Protein AF-A0A7W1ZCS7-F1 (afdb_monomer_lite)

Structure (mmCIF, N/CA/C/O backbone):
data_AF-A0A7W1ZCS7-F1
#
_entry.id   AF-A0A7W1ZCS7-F1
#
loop_
_atom_site.group_PDB
_atom_site.id
_atom_site.type_symbol
_atom_site.label_atom_id
_atom_site.label_alt_id
_atom_site.label_comp_id
_atom_site.label_asym_id
_atom_site.label_entity_id
_atom_site.label_seq_id
_atom_site.pdbx_PDB_ins_code
_atom_site.Cartn_x
_atom_site.Cartn_y
_atom_site.Cartn_z
_atom_site.occupancy
_atom_site.B_iso_or_equiv
_atom_site.auth_seq_id
_atom_site.auth_comp_id
_atom_site.auth_asym_id
_atom_site.auth_atom_id
_atom_site.pdbx_PDB_model_num
ATOM 1 N N . MET A 1 1 ? -14.363 -61.183 28.091 1.00 59.62 1 MET A N 1
ATOM 2 C CA . MET A 1 1 ? -14.157 -59.912 28.832 1.00 59.62 1 MET A CA 1
ATOM 3 C C . MET A 1 1 ? -13.240 -58.914 28.112 1.00 59.62 1 MET A C 1
ATOM 5 O O . MET A 1 1 ? -13.527 -57.730 28.179 1.00 59.62 1 MET A O 1
ATOM 9 N N . LYS A 1 2 ? -12.207 -59.343 27.361 1.00 59.78 2 LYS A N 1
ATOM 10 C CA . LYS A 1 2 ? -11.325 -58.448 26.573 1.00 59.78 2 LYS A CA 1
ATOM 11 C C . LYS A 1 2 ? -12.002 -57.510 25.542 1.00 59.78 2 LYS A C 1
ATOM 13 O O . LYS A 1 2 ? -11.576 -56.363 25.480 1.00 59.78 2 LYS A O 1
ATOM 18 N N . PRO A 1 3 ? -13.036 -57.909 24.766 1.00 74.50 3 PRO A N 1
ATOM 19 C CA . PRO A 1 3 ? -13.594 -57.016 23.741 1.00 74.50 3 PRO A CA 1
ATOM 20 C C . PRO A 1 3 ? -14.434 -55.873 24.330 1.00 74.50 3 PRO A C 1
ATOM 22 O O . PRO A 1 3 ? -14.452 -54.786 23.768 1.00 74.50 3 PRO A O 1
ATOM 25 N N . ILE A 1 4 ? -15.060 -56.073 25.499 1.00 82.12 4 ILE A N 1
ATOM 26 C CA . ILE A 1 4 ? -15.841 -55.036 26.199 1.00 82.12 4 ILE A CA 1
ATOM 27 C C . ILE A 1 4 ? -14.982 -53.802 26.511 1.00 82.12 4 ILE A C 1
ATOM 29 O O . ILE A 1 4 ? -15.442 -52.674 26.368 1.00 82.12 4 ILE A O 1
ATOM 33 N N . PHE A 1 5 ? -13.719 -54.013 26.889 1.00 80.12 5 PHE A N 1
ATOM 34 C CA . PHE A 1 5 ? -12.817 -52.927 27.267 1.00 80.12 5 PHE A CA 1
ATOM 35 C C . PHE A 1 5 ? -12.477 -52.014 26.077 1.00 80.12 5 PHE A C 1
ATOM 37 O O . PHE A 1 5 ? -12.336 -50.806 26.241 1.00 80.12 5 PHE A O 1
ATOM 44 N N . ILE A 1 6 ? -12.419 -52.580 24.867 1.00 81.50 6 ILE A N 1
ATOM 45 C CA . ILE A 1 6 ? -12.153 -51.838 23.627 1.00 81.50 6 ILE A CA 1
ATOM 46 C C . ILE A 1 6 ? -13.344 -50.941 23.274 1.00 81.50 6 ILE A C 1
ATOM 48 O O . ILE A 1 6 ? -13.152 -49.774 22.943 1.00 81.50 6 ILE A O 1
ATOM 52 N N . TYR A 1 7 ? -14.571 -51.452 23.401 1.00 82.00 7 TYR A N 1
ATOM 53 C CA . TYR A 1 7 ? -15.775 -50.655 23.149 1.00 82.00 7 TYR A CA 1
ATOM 54 C C . TYR A 1 7 ? -15.926 -49.499 24.143 1.00 82.00 7 TYR A C 1
ATOM 56 O O . TYR A 1 7 ? -16.299 -48.400 23.746 1.00 82.00 7 TYR A O 1
ATOM 64 N N . ILE A 1 8 ? -15.570 -49.715 25.413 1.00 81.38 8 ILE A N 1
ATOM 65 C CA . ILE A 1 8 ? -15.571 -48.663 26.441 1.00 81.38 8 ILE A CA 1
ATOM 66 C C . ILE A 1 8 ? -14.527 -47.586 26.122 1.00 81.38 8 ILE A C 1
ATOM 68 O O . ILE A 1 8 ? -14.828 -46.398 26.207 1.00 81.38 8 ILE A O 1
ATOM 72 N N . PHE A 1 9 ? -13.327 -47.982 25.694 1.00 77.56 9 PHE A N 1
ATOM 73 C CA . PHE A 1 9 ? -12.288 -47.038 25.278 1.00 77.56 9 PHE A CA 1
ATOM 74 C C . PHE A 1 9 ? -12.725 -46.185 24.071 1.00 77.56 9 PHE A C 1
ATOM 76 O O . PHE A 1 9 ? -12.474 -44.982 24.040 1.00 77.56 9 PHE A O 1
ATOM 83 N N . PHE A 1 10 ? -13.444 -46.780 23.113 1.00 75.88 10 PHE A N 1
ATOM 84 C CA . PHE A 1 10 ? -13.971 -46.075 21.939 1.00 75.88 10 PHE A CA 1
ATOM 85 C C . PHE A 1 10 ? -15.129 -45.115 22.266 1.00 75.88 10 PHE A C 1
ATOM 87 O O . PHE A 1 10 ? -15.301 -44.110 21.589 1.00 75.88 10 PHE A O 1
ATOM 94 N N . LEU A 1 11 ? -15.905 -45.397 23.316 1.00 78.62 11 LEU A N 1
ATOM 95 C CA . LEU A 1 11 ? -16.992 -44.534 23.797 1.00 78.62 11 LEU A CA 1
ATOM 96 C C . LEU A 1 11 ? -16.487 -43.289 24.543 1.00 78.62 11 LEU A C 1
ATOM 98 O O . LEU A 1 11 ? -17.154 -42.258 24.552 1.00 78.62 11 LEU A O 1
ATOM 102 N N . ILE A 1 12 ? -15.307 -43.364 25.163 1.00 76.31 12 ILE A N 1
ATOM 103 C CA . ILE A 1 12 ? -14.718 -42.244 25.915 1.00 76.31 12 ILE A CA 1
ATOM 104 C C . ILE A 1 12 ? -14.098 -41.199 24.972 1.00 76.31 12 ILE A C 1
ATOM 106 O O . ILE A 1 12 ? -14.094 -40.009 25.288 1.00 76.31 12 ILE A O 1
ATOM 110 N N . SER A 1 13 ? -13.622 -41.603 23.789 1.00 71.44 13 SER A N 1
ATOM 111 C CA . SER A 1 13 ? -12.977 -40.685 22.839 1.00 71.44 13 SER A CA 1
ATOM 112 C C . SER A 1 13 ? -13.945 -39.688 22.189 1.00 71.44 13 SER A C 1
ATOM 114 O O . SER A 1 13 ? -13.522 -38.603 21.795 1.00 71.44 13 SER A O 1
ATOM 116 N N . THR A 1 14 ? -15.247 -39.992 22.127 1.00 71.19 14 THR A N 1
ATOM 117 C CA . THR A 1 14 ? -16.255 -39.109 21.513 1.00 71.19 14 THR A CA 1
ATOM 118 C C . THR A 1 14 ? -16.700 -37.950 22.412 1.00 71.19 14 THR A C 1
ATOM 120 O O . THR A 1 14 ? -17.407 -37.063 21.944 1.00 71.19 14 THR A O 1
ATOM 123 N N . GLY A 1 15 ? -16.319 -37.945 23.697 1.00 69.06 15 GLY A N 1
ATOM 124 C CA . GLY A 1 15 ? -16.734 -36.929 24.676 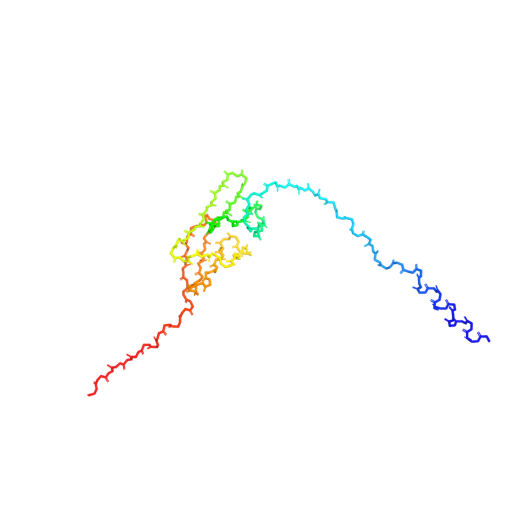1.00 69.06 15 GLY A CA 1
ATOM 125 C C . GLY A 1 15 ? -15.748 -35.775 24.885 1.00 69.06 15 GLY A C 1
ATOM 126 O O . GLY A 1 15 ? -16.039 -34.861 25.655 1.00 69.06 15 GLY A O 1
ATOM 127 N N . ILE A 1 16 ? -14.576 -35.806 24.243 1.00 76.38 16 ILE A N 1
ATOM 128 C CA . ILE A 1 16 ? -13.512 -34.827 24.489 1.00 76.38 16 ILE A CA 1
ATOM 129 C C . ILE A 1 16 ? -13.594 -33.704 23.452 1.00 76.38 16 ILE A C 1
ATOM 131 O O . ILE A 1 16 ? -13.180 -33.854 22.304 1.00 76.38 16 ILE A O 1
ATOM 135 N N . PHE A 1 17 ? -14.090 -32.542 23.873 1.00 72.44 17 PHE A N 1
ATOM 136 C CA . PHE A 1 17 ? -13.982 -31.303 23.105 1.00 72.44 17 PHE A CA 1
ATOM 137 C C . PHE A 1 17 ? -12.612 -30.668 23.375 1.00 72.44 17 PHE A C 1
ATOM 139 O O . PHE A 1 17 ? -12.407 -30.029 24.400 1.00 72.44 17 PHE A O 1
ATOM 146 N N . ALA A 1 18 ? -11.650 -30.868 22.471 1.00 69.06 18 ALA A N 1
ATOM 147 C CA . ALA A 1 18 ? -10.275 -30.385 22.649 1.00 69.06 18 ALA A CA 1
ATOM 148 C C . ALA A 1 18 ? -10.071 -28.899 22.290 1.00 69.06 18 ALA A C 1
ATOM 150 O O . ALA A 1 18 ? -9.011 -28.341 22.559 1.00 69.06 18 ALA A O 1
ATOM 151 N N . GLN A 1 19 ? -11.051 -28.255 21.652 1.00 76.75 19 GLN A N 1
ATOM 152 C CA . GLN A 1 19 ? -10.887 -26.909 21.106 1.00 76.75 19 GLN A CA 1
ATOM 153 C C . GLN A 1 19 ? -11.661 -25.901 21.955 1.00 76.75 19 GLN A C 1
ATOM 155 O O . GLN A 1 19 ? -12.892 -25.928 21.997 1.00 76.75 19 GLN A O 1
ATOM 160 N N . ALA A 1 20 ? -10.937 -25.005 22.627 1.00 77.88 20 ALA A N 1
ATOM 161 C CA . ALA A 1 20 ? -11.539 -23.824 23.228 1.00 77.88 20 ALA A CA 1
ATOM 162 C C . ALA A 1 20 ? -12.150 -22.961 22.114 1.00 77.88 20 ALA A C 1
ATOM 164 O O . ALA A 1 20 ? -11.492 -22.684 21.108 1.00 77.88 20 ALA A O 1
ATOM 165 N N . LYS A 1 21 ? -13.409 -22.541 22.277 1.00 78.19 21 LYS A N 1
ATOM 166 C CA . LYS A 1 21 ? -14.010 -21.563 21.368 1.00 78.19 21 LYS A CA 1
ATOM 167 C C . LYS A 1 21 ? -13.295 -20.231 21.568 1.00 78.19 21 LYS A C 1
ATOM 1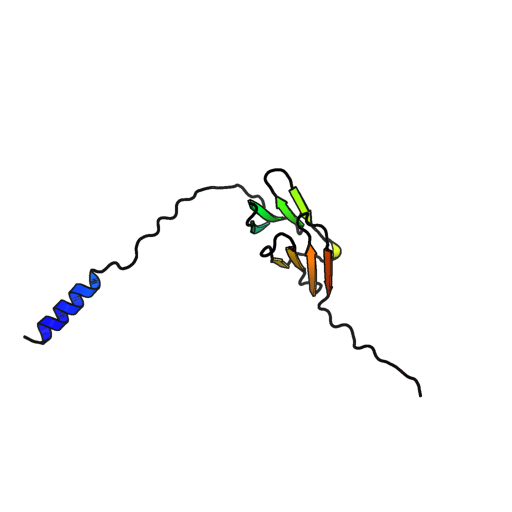69 O O . LYS A 1 21 ? -13.300 -19.686 22.667 1.00 78.19 21 LYS A O 1
ATOM 174 N N . VAL A 1 22 ? -12.659 -19.738 20.513 1.00 83.00 22 VAL A N 1
ATOM 175 C CA . VAL A 1 22 ? -12.127 -18.377 20.484 1.00 83.00 22 VAL A CA 1
ATOM 176 C C . VAL A 1 22 ? -13.274 -17.471 20.063 1.00 83.00 22 VAL A C 1
ATOM 178 O O . VAL A 1 22 ? -13.634 -17.426 18.887 1.00 83.00 22 VAL A O 1
ATOM 181 N N . ASP A 1 23 ? -13.875 -16.787 21.032 1.00 81.81 23 ASP A N 1
ATOM 182 C CA . ASP A 1 23 ? -14.882 -15.772 20.749 1.00 81.81 23 ASP A CA 1
ATOM 183 C C . ASP A 1 23 ? -14.176 -14.506 20.255 1.00 81.81 23 ASP A C 1
ATOM 185 O O . ASP A 1 23 ? -13.427 -13.856 20.983 1.00 81.81 23 ASP A O 1
ATOM 189 N N . VAL A 1 24 ? -14.388 -14.174 18.982 1.00 87.06 24 VAL A N 1
ATOM 190 C CA . VAL A 1 24 ? -13.858 -12.954 18.369 1.00 87.06 24 VAL A CA 1
ATOM 191 C C . VAL A 1 24 ? -14.908 -11.859 18.504 1.00 87.06 24 VAL A C 1
ATOM 193 O O . VAL A 1 24 ? -15.968 -11.920 17.879 1.00 87.06 24 VAL A O 1
ATOM 196 N N . THR A 1 25 ? -14.617 -10.840 19.307 1.00 89.50 25 THR A N 1
ATOM 197 C CA . THR A 1 25 ? -15.432 -9.627 19.389 1.00 89.50 25 THR A CA 1
ATOM 198 C C . THR A 1 25 ? -14.918 -8.587 18.397 1.00 89.50 25 THR A C 1
ATOM 200 O O . THR A 1 25 ? -13.718 -8.395 18.214 1.00 89.50 25 THR A O 1
ATOM 203 N N . VAL A 1 26 ? -15.837 -7.909 17.708 1.00 88.00 26 VAL A N 1
ATOM 204 C CA . VAL A 1 26 ? -15.472 -6.817 16.798 1.00 88.00 26 VAL A CA 1
ATOM 205 C C . VAL A 1 26 ? -15.180 -5.575 17.634 1.00 88.00 26 VAL A C 1
ATOM 207 O O . VAL A 1 26 ? -16.103 -4.965 18.164 1.00 88.00 26 VAL A O 1
ATOM 210 N N . GLU A 1 27 ? -13.912 -5.180 17.728 1.00 88.00 27 GLU A N 1
ATOM 211 C CA . GLU A 1 27 ? -13.521 -3.976 18.475 1.00 88.00 27 GLU A CA 1
ATOM 212 C C . GLU A 1 27 ? -13.911 -2.678 17.753 1.00 88.00 27 GLU A C 1
ATOM 214 O O . GLU A 1 27 ? -14.314 -1.700 18.381 1.00 88.00 27 GLU A O 1
ATOM 219 N N . LYS A 1 28 ? -13.789 -2.644 16.419 1.00 86.06 28 LYS A N 1
ATOM 220 C CA . LYS A 1 28 ? -13.996 -1.426 15.629 1.00 86.06 28 LYS A CA 1
ATOM 221 C C . LYS A 1 28 ? -14.526 -1.734 14.235 1.00 86.06 28 LYS A C 1
ATOM 223 O O . LYS A 1 28 ? -14.101 -2.684 13.585 1.00 86.06 28 LYS A O 1
ATOM 228 N N . LYS A 1 29 ? -15.415 -0.870 13.741 1.00 89.38 29 LYS A N 1
ATOM 229 C CA . LYS A 1 29 ? -15.910 -0.887 12.360 1.00 89.38 29 LYS A CA 1
ATOM 230 C C . LYS A 1 29 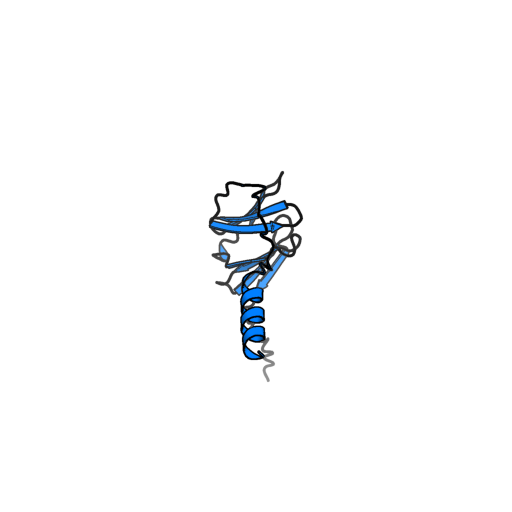? -15.718 0.489 11.738 1.00 89.38 29 LYS A C 1
ATOM 232 O O . LYS A 1 29 ? -16.187 1.483 12.284 1.00 89.38 29 LYS A O 1
ATOM 237 N N . ILE A 1 30 ? -15.026 0.544 10.604 1.00 87.25 30 ILE A N 1
ATOM 238 C CA . ILE A 1 30 ? -14.724 1.791 9.894 1.00 87.25 30 ILE A CA 1
ATOM 239 C C . ILE A 1 30 ? -15.356 1.702 8.501 1.00 87.25 30 ILE A C 1
ATOM 241 O O . ILE A 1 30 ? -15.034 0.771 7.761 1.00 87.25 30 ILE A O 1
ATOM 245 N N . PRO A 1 31 ? -16.264 2.618 8.118 1.00 91.69 31 PRO A N 1
ATOM 246 C CA . PRO A 1 31 ? -16.766 2.659 6.752 1.00 91.69 31 PRO A CA 1
ATOM 247 C C . PRO A 1 31 ? -15.645 3.110 5.808 1.00 91.69 31 PRO A C 1
ATOM 249 O O . PRO A 1 31 ? -15.099 4.199 5.964 1.00 91.69 31 PRO A O 1
ATOM 252 N N . LEU A 1 32 ? -15.320 2.289 4.809 1.00 94.00 32 LEU A N 1
ATOM 253 C CA . LEU A 1 32 ? -14.269 2.574 3.833 1.00 94.00 32 LEU A CA 1
ATOM 254 C C . LEU A 1 32 ? -14.823 2.481 2.409 1.00 94.00 32 LEU A C 1
ATOM 256 O O . LEU A 1 32 ? -15.323 1.439 1.991 1.00 94.00 32 LEU A O 1
ATOM 260 N N . LYS A 1 33 ? -14.718 3.577 1.650 1.00 94.50 33 LYS A N 1
ATOM 261 C CA . LYS A 1 33 ? -15.051 3.616 0.217 1.00 94.50 33 LYS A CA 1
ATOM 262 C C . LYS A 1 33 ? -13.777 3.448 -0.614 1.00 94.50 33 LYS A C 1
ATOM 264 O O . LYS A 1 33 ? -13.186 4.446 -1.031 1.00 94.50 33 LYS A O 1
ATOM 269 N N . ALA A 1 34 ? -13.384 2.202 -0.858 1.00 96.25 34 ALA A N 1
ATOM 270 C CA . ALA A 1 34 ? -12.187 1.832 -1.612 1.00 96.25 34 ALA A CA 1
ATOM 271 C C . ALA A 1 34 ? -12.480 0.708 -2.618 1.00 96.25 34 ALA A C 1
ATOM 273 O O . ALA A 1 34 ? -13.457 -0.020 -2.458 1.00 96.25 34 ALA A O 1
ATOM 274 N N . ASN A 1 35 ? -11.629 0.564 -3.638 1.00 96.50 35 ASN A N 1
ATOM 275 C CA . ASN A 1 35 ? -11.653 -0.604 -4.522 1.00 96.50 35 ASN A CA 1
ATOM 276 C C . ASN A 1 35 ? -10.994 -1.809 -3.843 1.00 96.50 35 ASN A C 1
ATOM 278 O O . ASN A 1 35 ? -11.534 -2.908 -3.898 1.00 96.50 35 ASN A O 1
ATOM 282 N N . THR A 1 36 ? -9.862 -1.580 -3.173 1.00 96.38 36 THR A N 1
ATOM 283 C CA . THR A 1 36 ? -9.099 -2.635 -2.498 1.00 96.38 36 THR A CA 1
ATOM 284 C C . THR A 1 36 ? -8.583 -2.119 -1.164 1.00 96.38 36 THR A C 1
ATOM 286 O O . THR A 1 36 ? -7.974 -1.053 -1.105 1.00 96.38 36 THR A O 1
ATOM 289 N N . PHE A 1 37 ? -8.805 -2.874 -0.092 1.00 96.88 37 PHE A N 1
ATOM 290 C CA . PHE A 1 37 ? -8.148 -2.643 1.192 1.00 96.88 37 PHE A CA 1
ATOM 291 C C . PHE A 1 37 ? -6.768 -3.309 1.180 1.00 96.88 37 PHE A C 1
ATOM 293 O O . PHE A 1 37 ? -6.667 -4.472 0.797 1.00 96.88 37 PHE A O 1
ATOM 300 N N . ILE A 1 38 ? -5.726 -2.573 1.572 1.00 97.56 38 ILE A N 1
ATOM 301 C CA . ILE A 1 38 ? -4.352 -3.095 1.622 1.00 97.56 38 ILE A CA 1
ATOM 302 C C . ILE A 1 38 ? -3.997 -3.514 3.046 1.00 97.56 38 ILE A C 1
ATOM 304 O O . ILE A 1 38 ? -3.532 -4.628 3.261 1.00 97.56 38 ILE A O 1
ATOM 308 N N . GLY A 1 39 ? -4.237 -2.644 4.026 1.00 96.50 39 GLY A N 1
ATOM 309 C CA . GLY A 1 39 ? -3.910 -2.950 5.412 1.00 96.50 39 GLY A CA 1
ATOM 310 C C . GLY A 1 39 ? -3.911 -1.733 6.322 1.00 96.50 39 GLY A C 1
ATOM 311 O O . GLY A 1 39 ? -4.139 -0.602 5.889 1.00 96.50 39 GLY A O 1
ATOM 312 N N . ILE A 1 40 ? -3.643 -1.989 7.598 1.00 95.88 40 ILE A N 1
ATOM 313 C CA . ILE A 1 40 ? -3.315 -0.973 8.596 1.00 95.88 40 ILE A CA 1
ATOM 314 C C . ILE A 1 40 ? -1.919 -1.315 9.110 1.00 95.88 40 ILE A C 1
ATOM 316 O O . ILE A 1 40 ? -1.664 -2.471 9.451 1.00 95.88 40 ILE A O 1
ATOM 320 N N . ASP A 1 41 ? -1.012 -0.345 9.119 1.00 95.25 41 ASP A N 1
ATOM 321 C CA . ASP A 1 41 ? 0.354 -0.568 9.589 1.00 95.25 41 ASP A CA 1
ATOM 322 C C . ASP A 1 41 ? 0.488 -0.471 11.122 1.00 95.25 41 ASP A C 1
ATOM 324 O O . ASP A 1 41 ? -0.455 -0.155 11.850 1.00 95.25 41 ASP A O 1
ATOM 328 N N . LYS A 1 42 ? 1.706 -0.700 11.629 1.00 93.06 42 LYS A N 1
ATOM 329 C CA . LYS A 1 42 ? 2.038 -0.581 13.061 1.00 93.06 42 LYS A CA 1
ATOM 330 C C . LYS A 1 42 ? 1.892 0.836 13.638 1.00 93.06 42 LYS A C 1
ATOM 332 O O . LYS A 1 42 ? 1.947 0.997 14.853 1.00 93.06 42 LYS A O 1
ATOM 337 N N . TYR A 1 43 ? 1.747 1.851 12.788 1.00 92.50 43 TYR A N 1
ATOM 338 C CA . TYR A 1 43 ? 1.533 3.247 13.165 1.00 92.50 43 TYR A CA 1
ATOM 339 C C . TYR A 1 43 ? 0.058 3.662 13.015 1.00 92.50 43 TYR A C 1
ATOM 341 O O . TYR A 1 43 ? -0.255 4.849 13.095 1.00 92.50 43 TYR A O 1
ATOM 349 N N . ASN A 1 44 ? -0.854 2.697 12.833 1.00 93.81 44 ASN A N 1
ATOM 350 C CA . ASN A 1 44 ? -2.285 2.902 12.606 1.00 93.81 44 ASN A CA 1
ATOM 351 C C . ASN A 1 44 ? -2.617 3.709 11.339 1.00 93.81 44 ASN A C 1
ATOM 353 O O . ASN A 1 44 ? -3.704 4.285 11.243 1.00 93.81 44 ASN A O 1
ATOM 357 N N . ALA A 1 45 ? -1.717 3.746 10.356 1.00 96.44 45 ALA A N 1
ATOM 358 C CA . ALA A 1 45 ? -2.021 4.311 9.054 1.00 96.44 45 ALA A CA 1
ATOM 359 C C . ALA A 1 45 ? -2.797 3.292 8.213 1.00 96.44 45 ALA A C 1
ATOM 361 O O . ALA A 1 45 ? -2.392 2.140 8.062 1.00 96.44 45 ALA A O 1
ATOM 362 N N . LEU A 1 46 ? -3.928 3.730 7.670 1.00 96.88 46 LEU A N 1
ATOM 363 C CA . LEU A 1 46 ? -4.822 2.956 6.822 1.00 96.88 46 LEU A CA 1
ATOM 364 C C . LEU A 1 46 ? -4.406 3.089 5.355 1.00 96.88 46 LEU A C 1
ATOM 366 O O . LEU A 1 46 ? -4.345 4.200 4.830 1.00 96.88 46 LEU A O 1
ATOM 370 N N . TYR A 1 47 ? -4.209 1.961 4.678 1.00 98.06 47 TYR A N 1
ATOM 371 C CA . TYR A 1 47 ? -3.823 1.896 3.272 1.00 98.06 47 TYR A CA 1
ATOM 372 C C . TYR A 1 47 ? -4.915 1.255 2.423 1.00 98.06 47 TYR A C 1
ATOM 374 O O . TYR A 1 47 ? -5.443 0.184 2.748 1.00 98.06 47 TYR A O 1
ATOM 382 N N . TYR A 1 48 ? -5.238 1.887 1.299 1.00 98.06 48 TYR A N 1
ATOM 383 C CA . TYR A 1 48 ? -6.223 1.365 0.358 1.00 98.06 48 TYR A CA 1
ATOM 384 C C . TYR A 1 48 ? -6.007 1.893 -1.059 1.00 98.06 48 TYR A C 1
ATOM 386 O O . TYR A 1 48 ? -5.454 2.970 -1.269 1.00 98.06 48 TYR A O 1
ATOM 394 N N . LEU A 1 49 ? -6.488 1.136 -2.042 1.00 97.94 49 LEU A N 1
ATOM 395 C CA . LEU A 1 49 ? -6.515 1.543 -3.440 1.00 97.94 49 LEU A CA 1
ATOM 396 C C . LEU A 1 49 ? -7.892 2.073 -3.809 1.00 97.94 49 LEU A C 1
ATOM 398 O O . LEU A 1 49 ? -8.924 1.460 -3.508 1.00 97.94 49 LEU A O 1
ATOM 402 N N . LYS A 1 50 ? -7.905 3.189 -4.531 1.00 97.25 50 LYS A N 1
ATOM 403 C CA . LYS A 1 50 ? -9.109 3.728 -5.154 1.00 97.25 50 LYS A CA 1
ATOM 404 C C . LYS A 1 50 ? -8.747 4.403 -6.471 1.00 97.25 50 LYS A C 1
ATOM 406 O O . LYS A 1 50 ? -7.872 5.256 -6.495 1.00 97.25 50 LYS A O 1
ATOM 411 N N . ASN A 1 51 ? -9.421 4.040 -7.561 1.00 94.44 51 ASN A N 1
ATOM 412 C CA . ASN A 1 51 ? -9.215 4.635 -8.890 1.00 94.44 51 ASN A CA 1
ATOM 413 C C . ASN A 1 51 ? -7.736 4.686 -9.340 1.00 94.44 51 ASN A C 1
ATOM 415 O O . ASN A 1 51 ? -7.288 5.707 -9.851 1.00 94.44 51 ASN A O 1
ATOM 419 N N . LYS A 1 52 ? -6.986 3.583 -9.174 1.00 94.56 52 LYS A N 1
ATOM 420 C CA . LYS A 1 52 ? -5.541 3.459 -9.501 1.00 94.56 52 LYS A CA 1
ATOM 421 C C . LYS A 1 52 ? -4.586 4.272 -8.615 1.00 94.56 52 LYS A C 1
ATOM 423 O O . LYS A 1 52 ? -3.385 4.257 -8.851 1.00 94.56 52 LYS A O 1
ATOM 428 N N . THR A 1 53 ? -5.105 4.931 -7.589 1.00 97.19 53 THR A N 1
ATOM 429 C CA . THR A 1 53 ? -4.318 5.690 -6.619 1.00 97.19 53 THR A CA 1
ATOM 430 C C . THR A 1 53 ? -4.204 4.895 -5.325 1.00 97.19 53 THR A C 1
ATOM 432 O O . THR A 1 53 ? -5.200 4.355 -4.830 1.00 97.19 53 THR A O 1
ATOM 435 N N . LEU A 1 54 ? -2.995 4.836 -4.773 1.00 98.44 54 LEU A N 1
ATOM 436 C CA . LEU A 1 54 ? -2.758 4.399 -3.405 1.00 98.44 54 LEU A CA 1
ATOM 437 C C . LEU A 1 54 ? -3.022 5.564 -2.462 1.00 98.44 54 LEU A C 1
ATOM 439 O O . LEU A 1 54 ? -2.418 6.620 -2.604 1.00 98.44 54 LEU A O 1
ATOM 443 N N . PHE A 1 55 ? -3.896 5.352 -1.487 1.00 98.25 55 PHE A N 1
ATOM 444 C CA . PHE A 1 55 ? -4.150 6.286 -0.403 1.00 98.25 55 PHE A CA 1
ATOM 445 C C . PHE A 1 55 ? -3.574 5.739 0.896 1.00 98.25 55 PHE A C 1
ATOM 447 O O . PHE A 1 55 ? -3.737 4.556 1.206 1.00 98.25 55 PHE A O 1
ATOM 454 N N . LYS A 1 56 ? -2.955 6.629 1.669 1.00 97.88 56 LYS A N 1
ATOM 455 C CA . LYS A 1 56 ? -2.554 6.411 3.057 1.00 97.88 56 LYS A CA 1
ATOM 456 C C . LYS A 1 56 ? -3.258 7.443 3.926 1.00 97.88 56 LYS A C 1
ATOM 458 O O . LYS A 1 56 ? -3.108 8.638 3.696 1.00 97.88 56 LYS A O 1
ATOM 463 N N . GLN A 1 57 ? -3.993 6.996 4.933 1.00 96.94 57 GLN A N 1
ATOM 464 C CA . GLN A 1 57 ? -4.702 7.863 5.871 1.00 96.94 57 GLN A CA 1
ATOM 465 C C . GLN A 1 57 ? -4.211 7.621 7.291 1.00 96.94 57 GLN A C 1
ATOM 467 O O . GLN A 1 57 ? -4.274 6.500 7.789 1.00 96.94 57 GLN A O 1
ATOM 472 N N . THR A 1 58 ? -3.738 8.674 7.946 1.00 95.06 58 THR A N 1
ATOM 473 C CA . THR A 1 58 ? -3.448 8.686 9.382 1.00 95.06 58 THR A CA 1
ATOM 474 C C . THR A 1 58 ? -4.593 9.385 10.125 1.00 95.06 58 THR A C 1
ATOM 476 O O . THR A 1 58 ? -5.627 9.712 9.540 1.00 95.06 58 THR A O 1
ATOM 479 N N . LEU A 1 59 ? -4.439 9.610 11.432 1.00 91.81 59 LEU A N 1
ATOM 480 C CA . LEU A 1 59 ? -5.412 10.378 12.217 1.00 91.81 59 LEU A CA 1
ATOM 481 C C . LEU A 1 59 ? -5.467 11.859 11.816 1.00 91.81 59 LEU A C 1
ATOM 483 O O . LEU A 1 59 ? -6.491 12.505 12.022 1.00 91.81 59 LEU A O 1
ATOM 487 N N . THR A 1 60 ? -4.370 12.394 11.281 1.00 94.00 60 THR A N 1
ATOM 488 C CA . THR A 1 60 ? -4.182 13.832 11.045 1.00 94.00 60 THR A CA 1
ATOM 489 C C . THR A 1 60 ? -3.960 14.174 9.580 1.00 94.00 60 THR A C 1
ATOM 491 O O . THR A 1 60 ? -4.259 15.287 9.161 1.00 94.00 60 THR A O 1
ATOM 494 N N . GLU A 1 61 ? -3.436 13.236 8.795 1.00 95.75 61 GLU A N 1
ATOM 495 C CA . GLU A 1 61 ? -2.928 13.491 7.452 1.00 95.75 61 GLU A CA 1
ATOM 496 C C . GLU A 1 61 ? -3.419 12.431 6.467 1.00 95.75 61 GLU A C 1
ATOM 498 O O . GLU A 1 61 ? -3.686 11.278 6.815 1.00 95.75 61 GLU A O 1
ATOM 503 N N . SER A 1 62 ? -3.515 12.826 5.202 1.00 96.19 62 SER A N 1
ATOM 504 C CA . SER A 1 62 ? -3.823 11.926 4.099 1.00 96.19 62 SER A CA 1
ATOM 505 C C . SER A 1 62 ? -2.796 12.136 3.002 1.00 96.19 62 SER A C 1
ATOM 507 O O . SER A 1 62 ? -2.594 13.256 2.540 1.00 96.19 62 SER A O 1
ATOM 509 N N . PHE A 1 63 ? -2.200 11.042 2.555 1.00 97.88 63 PHE A N 1
ATOM 510 C CA . PHE A 1 63 ? -1.252 11.004 1.454 1.00 97.88 63 PHE A CA 1
ATOM 511 C C . PHE A 1 63 ? -1.837 10.183 0.318 1.00 97.88 63 PHE A C 1
ATOM 513 O O . PHE A 1 63 ? -2.658 9.282 0.531 1.00 97.88 63 PHE A O 1
ATOM 520 N N . GLN A 1 64 ? -1.401 10.485 -0.896 1.00 97.69 64 GLN A N 1
ATOM 521 C CA . GLN A 1 64 ? -1.785 9.726 -2.070 1.00 97.69 64 GLN A CA 1
ATOM 522 C C . GLN A 1 64 ? -0.612 9.592 -3.029 1.00 97.69 64 GLN A C 1
ATOM 524 O O . GLN A 1 64 ? 0.183 10.517 -3.170 1.00 97.69 64 GLN A O 1
ATOM 529 N N . PHE A 1 65 ? -0.548 8.458 -3.712 1.00 98.12 65 PHE A N 1
ATOM 530 C CA . PHE A 1 65 ? 0.396 8.227 -4.790 1.00 98.12 65 PHE A CA 1
ATOM 531 C C . PHE A 1 65 ? -0.296 7.588 -5.981 1.00 98.12 65 PHE A C 1
ATOM 533 O O . PHE A 1 65 ? -1.075 6.640 -5.849 1.00 98.12 65 PHE A O 1
ATOM 540 N N . ASN A 1 66 ? 0.021 8.102 -7.157 1.00 96.38 66 ASN A N 1
ATOM 541 C CA . ASN A 1 66 ? -0.420 7.577 -8.430 1.00 96.38 66 ASN A CA 1
ATOM 542 C C . ASN A 1 66 ? 0.611 7.918 -9.500 1.00 96.38 66 ASN A C 1
ATOM 544 O O . ASN A 1 66 ? 1.072 9.053 -9.586 1.00 96.38 66 ASN A O 1
ATOM 548 N N . ASP A 1 67 ? 0.897 6.952 -10.365 1.00 95.69 67 ASP A N 1
ATOM 549 C CA . ASP A 1 67 ? 1.614 7.194 -11.609 1.00 95.69 67 ASP A CA 1
ATOM 550 C C . ASP A 1 67 ? 0.735 6.756 -12.782 1.00 95.69 67 ASP A C 1
ATOM 552 O O . ASP A 1 67 ? 0.544 5.566 -13.040 1.00 95.69 67 ASP A O 1
ATOM 556 N N . PHE A 1 68 ? 0.178 7.734 -13.498 1.00 91.19 68 PHE A N 1
ATOM 557 C CA . PHE A 1 68 ? -0.702 7.473 -14.636 1.00 91.19 68 PHE A CA 1
ATOM 55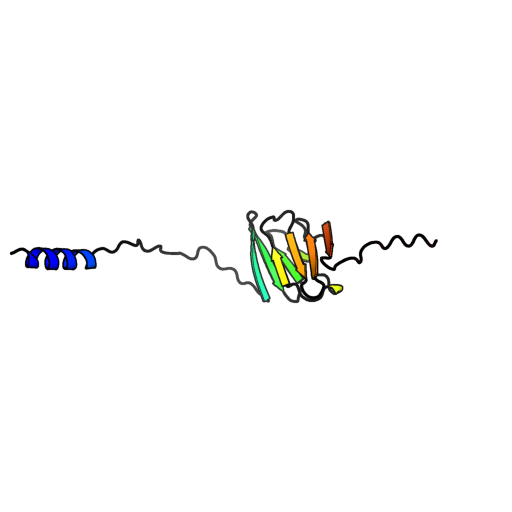8 C C . PHE A 1 68 ? 0.009 6.763 -15.792 1.00 91.19 68 PHE A C 1
ATOM 560 O O . PHE A 1 68 ? -0.656 6.090 -16.580 1.00 91.19 68 PHE A O 1
ATOM 567 N N . GLN A 1 69 ? 1.336 6.884 -15.887 1.00 93.75 69 GLN A N 1
ATOM 568 C CA . GLN A 1 69 ? 2.120 6.279 -16.960 1.00 93.75 69 GLN A CA 1
ATOM 569 C C . GLN A 1 69 ? 2.293 4.773 -16.767 1.00 93.75 69 GLN A C 1
ATOM 571 O O . GLN A 1 69 ? 2.443 4.061 -17.750 1.00 93.75 69 GLN A O 1
ATOM 576 N N . LEU A 1 70 ? 2.240 4.277 -15.526 1.00 93.50 70 LEU A N 1
ATOM 577 C CA . LEU A 1 70 ? 2.430 2.856 -15.212 1.00 93.50 70 LEU A CA 1
ATOM 578 C C . LEU A 1 70 ? 1.121 2.049 -15.183 1.00 93.50 70 LEU A C 1
ATOM 580 O O . LEU A 1 70 ? 1.119 0.836 -14.960 1.00 93.50 70 LEU A O 1
ATOM 584 N N . GLY A 1 71 ? -0.013 2.698 -15.450 1.00 92.31 71 GLY A N 1
ATOM 585 C CA . GLY A 1 71 ? -1.311 2.040 -15.516 1.00 92.31 71 GLY A CA 1
ATOM 586 C C . GLY A 1 71 ? -1.847 1.633 -14.141 1.00 92.31 71 GLY A C 1
ATOM 587 O O . GLY A 1 71 ? -1.959 2.456 -13.237 1.00 92.31 71 GLY A O 1
ATOM 588 N N . ASN A 1 72 ? -2.293 0.383 -14.010 1.00 94.81 72 ASN A N 1
ATOM 589 C CA . ASN A 1 72 ? -2.920 -0.103 -12.781 1.00 94.81 72 ASN A CA 1
ATOM 590 C C . ASN A 1 72 ? -1.869 -0.667 -11.819 1.00 94.81 72 ASN A C 1
ATOM 592 O O . ASN A 1 72 ? -1.013 -1.454 -12.222 1.00 94.81 72 ASN A O 1
ATOM 596 N N . ILE A 1 73 ? -2.003 -0.327 -10.537 1.00 97.31 73 ILE A N 1
ATOM 597 C CA . ILE A 1 73 ? -1.252 -0.964 -9.451 1.00 97.31 73 ILE A CA 1
ATOM 598 C C . ILE A 1 73 ? -1.665 -2.438 -9.360 1.00 97.31 73 ILE A C 1
ATOM 600 O O . ILE A 1 73 ? -2.856 -2.734 -9.250 1.00 97.31 73 ILE A O 1
ATOM 604 N N . GLY A 1 74 ? -0.691 -3.350 -9.406 1.00 96.62 74 GLY A N 1
ATOM 605 C CA . GLY A 1 74 ? -0.921 -4.787 -9.251 1.00 96.62 74 GLY A CA 1
ATOM 606 C C . GLY A 1 74 ? -0.902 -5.221 -7.791 1.00 96.62 74 GLY A C 1
ATOM 607 O O . GLY A 1 74 ? -1.843 -5.853 -7.319 1.00 96.62 74 GLY A O 1
ATOM 608 N N . SER A 1 75 ? 0.150 -4.851 -7.062 1.00 96.81 75 SER A N 1
ATOM 609 C CA . SER A 1 75 ? 0.272 -5.138 -5.633 1.00 96.81 75 SER A CA 1
ATOM 610 C C . SER A 1 75 ? 0.953 -3.998 -4.884 1.00 96.81 75 SER A C 1
ATOM 612 O O . SER A 1 75 ? 1.673 -3.182 -5.465 1.00 96.81 75 SER A O 1
ATOM 614 N N . VAL A 1 76 ? 0.684 -3.940 -3.581 1.00 98.19 76 VAL A N 1
ATOM 615 C CA . VAL A 1 76 ? 1.281 -2.987 -2.647 1.00 98.19 76 VAL A CA 1
ATOM 616 C C . VAL A 1 76 ? 1.766 -3.772 -1.439 1.00 98.19 76 VAL A C 1
ATOM 618 O O . VAL A 1 76 ? 0.986 -4.503 -0.832 1.00 98.19 76 VAL A O 1
ATOM 621 N N . ASP A 1 77 ? 3.037 -3.607 -1.099 1.00 97.69 77 ASP A N 1
ATOM 622 C CA . ASP A 1 77 ? 3.646 -4.131 0.114 1.00 97.69 77 ASP A CA 1
ATOM 623 C C . ASP A 1 77 ? 3.868 -2.995 1.121 1.00 97.69 77 ASP A C 1
ATOM 625 O O . ASP A 1 77 ? 4.545 -2.004 0.831 1.00 97.69 77 ASP A O 1
ATOM 629 N N . ILE A 1 78 ? 3.271 -3.152 2.304 1.00 97.75 78 ILE A N 1
ATOM 630 C CA . ILE A 1 78 ? 3.343 -2.204 3.425 1.00 97.75 78 ILE A CA 1
ATOM 631 C C . ILE A 1 78 ? 4.098 -2.776 4.634 1.00 97.75 78 ILE A C 1
ATOM 633 O O . ILE A 1 78 ? 4.067 -2.173 5.707 1.00 97.75 78 ILE A O 1
ATOM 637 N N . LEU A 1 79 ? 4.774 -3.927 4.493 1.00 96.31 79 LEU A N 1
ATOM 638 C CA . LEU A 1 79 ? 5.525 -4.556 5.588 1.00 96.31 79 LEU A CA 1
ATOM 639 C C . LEU A 1 79 ? 6.567 -3.610 6.203 1.00 96.31 79 LEU A C 1
ATOM 641 O O . LEU A 1 79 ? 6.791 -3.635 7.415 1.00 96.31 79 LEU A O 1
ATOM 645 N N . ASN A 1 80 ? 7.162 -2.739 5.383 1.00 95.94 80 ASN A N 1
ATOM 646 C CA . ASN A 1 80 ? 7.984 -1.627 5.841 1.00 95.94 80 ASN A CA 1
ATOM 647 C C . ASN A 1 80 ? 7.293 -0.280 5.550 1.00 95.94 80 ASN A C 1
ATOM 649 O O . ASN A 1 80 ? 7.413 0.233 4.439 1.00 95.94 80 ASN A O 1
ATOM 653 N N . PRO A 1 81 ? 6.636 0.353 6.540 1.00 94.81 81 PRO A N 1
ATOM 654 C CA . PRO A 1 81 ? 5.960 1.640 6.343 1.00 94.81 81 PRO A CA 1
ATOM 655 C C . PRO A 1 81 ? 6.879 2.800 5.933 1.00 94.81 81 PRO A C 1
ATOM 657 O O . PRO A 1 81 ? 6.393 3.818 5.448 1.00 94.81 81 PRO A O 1
ATOM 660 N N . LEU A 1 82 ? 8.195 2.659 6.133 1.00 95.94 82 LEU A N 1
ATOM 661 C CA . LEU A 1 82 ? 9.197 3.648 5.726 1.00 95.94 82 LEU A CA 1
ATOM 662 C C . LEU A 1 82 ? 9.681 3.446 4.280 1.00 95.94 82 LEU A C 1
ATOM 664 O O . LEU A 1 82 ? 10.358 4.322 3.749 1.00 95.94 82 LEU A O 1
ATOM 668 N N . ALA A 1 83 ? 9.373 2.296 3.674 1.00 97.31 83 ALA A N 1
ATOM 669 C CA . ALA A 1 83 ? 9.771 1.916 2.321 1.00 97.31 83 ALA A CA 1
ATOM 670 C C . ALA A 1 83 ? 8.660 1.073 1.670 1.00 97.31 83 ALA A C 1
ATOM 672 O O . ALA A 1 83 ? 8.788 -0.141 1.492 1.00 97.31 83 ALA A O 1
ATOM 673 N N . ILE A 1 84 ? 7.542 1.724 1.360 1.00 98.12 84 ILE A N 1
ATOM 674 C CA . ILE A 1 84 ? 6.354 1.073 0.799 1.00 98.12 84 ILE A CA 1
ATOM 675 C C . ILE A 1 84 ? 6.644 0.712 -0.653 1.00 98.12 84 ILE A C 1
ATOM 677 O O . ILE A 1 84 ? 7.081 1.563 -1.423 1.00 98.12 84 ILE A O 1
ATOM 681 N N . THR A 1 85 ? 6.394 -0.534 -1.048 1.00 98.19 85 THR A N 1
ATOM 682 C CA . THR A 1 85 ? 6.705 -0.996 -2.407 1.00 98.19 85 THR A CA 1
ATOM 683 C C . THR A 1 85 ? 5.430 -1.226 -3.202 1.00 98.19 85 THR A C 1
ATOM 685 O O . THR A 1 85 ? 4.527 -1.931 -2.765 1.00 98.19 85 THR A O 1
ATOM 688 N N . ILE A 1 86 ? 5.361 -0.645 -4.394 1.00 98.19 86 ILE A N 1
ATOM 689 C CA . ILE A 1 86 ? 4.256 -0.799 -5.337 1.00 98.19 86 ILE A CA 1
ATOM 690 C C . ILE A 1 86 ? 4.774 -1.520 -6.571 1.00 98.19 86 ILE A C 1
ATOM 692 O O . ILE A 1 86 ? 5.762 -1.095 -7.167 1.00 98.19 86 ILE A O 1
ATOM 696 N N . PHE A 1 87 ? 4.088 -2.579 -6.986 1.00 97.88 87 PHE A N 1
ATOM 697 C CA . PHE A 1 87 ? 4.408 -3.292 -8.215 1.00 97.88 87 PHE A CA 1
ATOM 698 C C . PHE A 1 87 ? 3.389 -2.991 -9.316 1.00 97.88 87 PHE A C 1
ATOM 700 O O . PHE A 1 87 ? 2.176 -3.143 -9.132 1.00 97.88 87 PHE A O 1
ATOM 707 N N . TYR A 1 88 ? 3.904 -2.598 -10.480 1.00 97.62 88 TYR A N 1
ATOM 708 C CA . TYR A 1 88 ? 3.152 -2.325 -11.699 1.00 97.62 88 TYR A CA 1
ATOM 709 C C . TYR A 1 88 ? 3.404 -3.435 -12.730 1.00 97.62 88 TYR A C 1
ATOM 711 O O . TYR A 1 88 ? 4.417 -3.401 -13.436 1.00 97.62 88 TYR A O 1
ATOM 719 N N . PRO A 1 89 ? 2.489 -4.414 -12.858 1.00 95.25 89 PRO A N 1
ATOM 720 C CA . PRO A 1 89 ? 2.717 -5.602 -13.680 1.00 95.25 89 PRO A CA 1
ATOM 721 C C . PRO A 1 89 ? 2.800 -5.293 -15.178 1.00 95.25 89 PRO A C 1
ATOM 723 O O . PRO A 1 89 ? 3.605 -5.899 -15.875 1.00 95.25 89 PRO A O 1
ATOM 726 N N . ASN A 1 90 ? 2.035 -4.313 -15.672 1.00 93.62 90 ASN A N 1
ATOM 727 C CA . ASN A 1 90 ? 2.003 -3.959 -17.099 1.00 93.62 90 ASN A CA 1
ATOM 728 C C . ASN A 1 90 ? 3.355 -3.469 -17.635 1.00 93.62 90 ASN A C 1
ATOM 730 O O . ASN A 1 90 ? 3.632 -3.614 -18.820 1.00 93.62 90 ASN A O 1
ATOM 734 N N . TYR A 1 91 ? 4.173 -2.883 -16.760 1.00 93.94 91 TYR A N 1
ATOM 735 C CA . TYR A 1 91 ? 5.482 -2.326 -17.098 1.00 93.94 91 TYR A CA 1
ATOM 736 C C . TYR A 1 91 ? 6.631 -3.097 -16.449 1.00 93.94 91 TYR A C 1
ATOM 738 O O . TYR A 1 91 ? 7.787 -2.744 -16.652 1.00 93.94 91 TYR A O 1
ATOM 746 N N . ASN A 1 92 ? 6.319 -4.137 -15.669 1.00 94.56 92 ASN A N 1
ATOM 747 C CA . ASN A 1 92 ? 7.282 -4.890 -14.875 1.00 94.56 92 ASN A CA 1
ATOM 748 C C . ASN A 1 92 ? 8.205 -3.966 -14.053 1.00 94.56 92 ASN A C 1
ATOM 750 O O . ASN A 1 92 ? 9.428 -4.109 -14.059 1.00 94.56 92 ASN A O 1
ATOM 754 N N . ILE A 1 93 ? 7.606 -2.971 -13.388 1.00 96.75 93 ILE A N 1
ATOM 755 C CA . ILE A 1 93 ? 8.308 -1.957 -12.593 1.00 96.75 93 ILE A CA 1
ATOM 756 C C . ILE A 1 93 ? 7.875 -2.051 -11.130 1.00 96.75 93 ILE A C 1
ATOM 758 O O . ILE A 1 93 ? 6.683 -2.138 -10.830 1.00 96.75 93 ILE A O 1
ATOM 762 N N . ALA A 1 94 ? 8.842 -1.964 -10.218 1.00 97.56 94 ALA A N 1
ATOM 763 C CA . ALA A 1 94 ? 8.600 -1.667 -8.812 1.00 97.56 94 ALA A CA 1
ATOM 764 C C . ALA A 1 94 ? 8.930 -0.201 -8.506 1.00 97.56 94 ALA A C 1
ATOM 766 O O . ALA A 1 94 ? 9.972 0.316 -8.915 1.00 97.56 94 ALA A O 1
ATOM 767 N N . VAL A 1 95 ? 8.055 0.454 -7.751 1.00 98.25 95 VAL A N 1
ATOM 768 C CA . VAL A 1 95 ? 8.260 1.800 -7.215 1.00 98.25 95 VAL A CA 1
ATOM 769 C C . VAL A 1 95 ? 8.315 1.705 -5.696 1.00 98.25 95 VAL A C 1
ATOM 771 O O . VAL A 1 95 ? 7.419 1.136 -5.078 1.00 98.25 95 VAL A O 1
ATOM 774 N N . VAL A 1 96 ? 9.368 2.250 -5.099 1.00 98.44 96 VAL A N 1
ATOM 775 C CA . VAL A 1 96 ? 9.556 2.333 -3.649 1.00 98.44 96 VAL A CA 1
ATOM 776 C C . VAL A 1 96 ? 9.251 3.755 -3.209 1.00 98.44 96 VAL A C 1
ATOM 778 O O . VAL A 1 96 ? 9.815 4.705 -3.755 1.00 98.44 96 VAL A O 1
ATOM 781 N N . LEU A 1 97 ? 8.379 3.887 -2.218 1.00 98.50 97 LEU A N 1
ATOM 782 C CA . LEU A 1 97 ? 7.925 5.152 -1.665 1.00 98.50 97 LEU A CA 1
ATOM 783 C C . LEU A 1 97 ? 8.402 5.342 -0.227 1.00 98.50 97 LEU A C 1
ATOM 785 O O . LEU A 1 97 ? 8.537 4.376 0.525 1.00 98.50 97 LEU A O 1
ATOM 789 N N . ASP A 1 98 ? 8.589 6.598 0.164 1.00 97.75 98 ASP A N 1
ATOM 790 C CA . ASP A 1 98 ? 8.785 6.981 1.556 1.00 97.75 98 ASP A CA 1
ATOM 791 C C . ASP A 1 98 ? 7.468 6.920 2.354 1.00 97.75 98 ASP A C 1
ATOM 793 O O . ASP A 1 98 ? 6.386 6.600 1.849 1.00 97.75 98 ASP A O 1
ATOM 797 N N . ASN A 1 99 ? 7.550 7.256 3.640 1.00 95.94 99 ASN A N 1
ATOM 798 C CA . ASN A 1 99 ? 6.403 7.271 4.542 1.00 95.94 99 ASN A CA 1
ATOM 799 C C . ASN A 1 99 ? 5.313 8.292 4.142 1.00 95.94 99 ASN A C 1
ATOM 801 O O . ASN A 1 99 ? 4.153 8.129 4.526 1.00 95.94 99 ASN A O 1
ATOM 805 N N . ASN A 1 100 ? 5.657 9.327 3.381 1.00 96.25 100 ASN A N 1
ATOM 806 C CA . ASN A 1 100 ? 4.750 10.362 2.885 1.00 96.25 100 ASN A CA 1
ATOM 807 C C . ASN A 1 100 ? 4.222 10.038 1.475 1.00 96.25 100 ASN A C 1
ATOM 809 O O . ASN A 1 100 ? 3.517 10.851 0.882 1.00 96.25 100 ASN A O 1
ATOM 813 N N . LEU A 1 101 ? 4.506 8.827 0.983 1.00 97.81 101 LEU A N 1
ATOM 814 C CA . LEU A 1 101 ? 4.197 8.337 -0.356 1.00 97.81 101 LEU A CA 1
ATOM 815 C C . LEU A 1 101 ? 4.928 9.071 -1.497 1.00 97.81 101 LEU A C 1
ATOM 817 O O . LEU A 1 101 ? 4.482 9.004 -2.643 1.00 97.81 101 LEU A O 1
ATOM 821 N N . ASN A 1 102 ? 6.060 9.724 -1.225 1.00 97.94 102 ASN A N 1
ATOM 822 C CA . ASN A 1 102 ? 6.928 10.247 -2.279 1.00 97.94 102 ASN A CA 1
ATOM 823 C C . ASN A 1 102 ? 7.816 9.136 -2.838 1.00 97.94 102 ASN A C 1
ATOM 825 O O . ASN A 1 102 ? 8.294 8.276 -2.100 1.00 97.94 102 ASN A O 1
ATOM 829 N N . GLU A 1 103 ? 8.079 9.170 -4.140 1.00 97.88 103 GLU A N 1
ATOM 830 C CA . GLU A 1 103 ? 8.943 8.191 -4.796 1.00 97.88 103 GLU A CA 1
ATOM 831 C C . GLU A 1 103 ? 10.408 8.345 -4.365 1.00 97.88 103 GLU A C 1
ATOM 833 O O . GLU A 1 103 ? 11.018 9.393 -4.555 1.00 97.88 103 GLU A O 1
ATOM 838 N N . ILE A 1 104 ? 10.979 7.274 -3.804 1.00 97.62 104 ILE A N 1
ATOM 839 C CA . ILE A 1 104 ? 12.409 7.161 -3.482 1.00 97.62 104 ILE A CA 1
ATOM 840 C C . ILE A 1 104 ? 13.156 6.549 -4.663 1.00 97.62 104 ILE A C 1
ATOM 842 O O . ILE A 1 104 ? 14.251 6.983 -5.020 1.00 97.62 104 ILE A O 1
ATOM 846 N N . LYS A 1 105 ? 12.602 5.470 -5.228 1.00 97.06 105 LYS A N 1
ATOM 847 C CA . LYS A 1 105 ? 13.291 4.669 -6.238 1.00 97.06 105 LYS A CA 1
ATOM 848 C C . LYS A 1 105 ? 12.309 3.982 -7.170 1.00 97.06 105 LYS A C 1
ATOM 850 O O . LYS A 1 105 ? 11.297 3.441 -6.734 1.00 97.06 105 LYS A O 1
ATOM 855 N N . ARG A 1 106 ? 12.707 3.889 -8.434 1.00 96.88 106 ARG A N 1
ATOM 856 C CA . ARG A 1 106 ? 12.066 3.069 -9.458 1.00 96.88 106 ARG A CA 1
ATOM 857 C C . ARG A 1 106 ? 13.016 1.985 -9.935 1.00 96.88 106 ARG A C 1
ATOM 859 O O . ARG A 1 106 ? 14.199 2.245 -10.148 1.00 96.88 106 ARG A O 1
ATOM 866 N N . ILE A 1 107 ? 12.508 0.770 -10.081 1.00 95.56 107 ILE A N 1
ATOM 867 C CA . ILE A 1 107 ? 13.269 -0.398 -10.521 1.00 95.56 107 ILE A CA 1
ATOM 868 C C . ILE A 1 107 ? 12.507 -1.035 -11.676 1.00 95.56 107 ILE A C 1
ATOM 870 O O . ILE A 1 107 ? 11.384 -1.497 -11.491 1.00 95.56 107 ILE A O 1
ATOM 874 N N . SER A 1 108 ? 13.122 -1.052 -12.857 1.00 94.38 108 SER A N 1
ATOM 875 C CA . SER A 1 108 ? 12.645 -1.842 -13.990 1.00 94.38 108 SER A CA 1
ATOM 876 C C . SER A 1 108 ? 13.196 -3.257 -13.879 1.00 94.38 108 SER A C 1
ATOM 878 O O . SER A 1 108 ? 14.394 -3.438 -13.669 1.00 94.38 108 SER A O 1
ATOM 880 N N . PHE A 1 109 ? 12.326 -4.250 -14.024 1.00 91.31 109 PHE A N 1
ATOM 881 C CA . PHE A 1 109 ? 12.723 -5.650 -14.168 1.00 91.31 109 PHE A CA 1
ATOM 882 C C . PHE A 1 109 ? 12.764 -6.083 -15.641 1.00 91.31 109 PHE A C 1
ATOM 884 O O . PHE A 1 109 ? 12.898 -7.273 -15.930 1.00 91.31 109 PHE A O 1
ATOM 891 N N . ALA A 1 110 ? 12.616 -5.149 -16.587 1.00 84.31 110 ALA A N 1
ATOM 892 C CA . ALA A 1 110 ? 12.889 -5.436 -17.989 1.00 84.31 110 ALA A CA 1
ATOM 893 C C . ALA A 1 110 ? 14.379 -5.768 -18.168 1.00 84.31 110 ALA A C 1
ATOM 895 O O . ALA A 1 110 ? 15.244 -5.174 -17.525 1.00 84.31 110 ALA A O 1
ATOM 896 N N . MET A 1 111 ? 14.677 -6.740 -19.030 1.00 72.88 111 MET A N 1
ATOM 897 C CA . MET A 1 111 ? 16.051 -7.130 -19.323 1.00 72.88 111 MET A CA 1
ATOM 898 C C . MET A 1 111 ? 16.705 -6.032 -20.164 1.00 72.88 111 MET A C 1
ATOM 900 O O . MET A 1 111 ? 16.359 -5.865 -21.332 1.00 72.88 111 MET A O 1
ATOM 904 N N . GLU A 1 112 ? 17.633 -5.282 -19.575 1.00 69.19 112 GLU A N 1
ATOM 905 C CA . GLU A 1 112 ? 18.522 -4.418 -20.350 1.00 69.19 112 GLU A CA 1
ATOM 906 C C . GLU A 1 112 ? 19.364 -5.322 -21.267 1.00 69.19 112 GLU A C 1
ATOM 908 O O . GLU A 1 112 ? 19.936 -6.309 -20.781 1.00 69.19 112 GLU A O 1
ATOM 913 N N . PRO A 1 113 ? 19.424 -5.066 -22.588 1.00 66.50 113 PRO A N 1
ATOM 914 C CA . PRO A 1 113 ? 20.286 -5.845 -23.462 1.00 66.50 113 PRO A CA 1
ATOM 915 C C . PRO A 1 113 ? 21.729 -5.760 -22.940 1.00 66.50 113 PRO A C 1
ATOM 917 O O . PRO A 1 113 ? 22.159 -4.686 -22.508 1.00 66.50 113 PRO A O 1
ATOM 920 N N . PRO A 1 114 ? 22.493 -6.869 -22.947 1.00 68.19 114 PRO A N 1
ATOM 921 C CA . PRO A 1 114 ? 23.881 -6.831 -22.512 1.00 68.19 114 PRO A CA 1
ATOM 922 C C . PRO A 1 114 ? 24.631 -5.779 -23.332 1.00 68.19 114 PRO A C 1
ATOM 924 O O . PRO A 1 114 ? 24.458 -5.705 -24.550 1.00 68.19 114 PRO A O 1
ATOM 927 N N . PHE A 1 115 ? 25.462 -4.970 -22.670 1.00 67.94 115 PHE A N 1
ATOM 928 C CA . PHE A 1 115 ? 26.330 -4.010 -23.347 1.00 67.94 115 PHE A CA 1
ATOM 929 C C . PHE A 1 115 ? 27.194 -4.753 -24.379 1.00 67.94 115 PHE A C 1
ATOM 931 O O . PHE A 1 115 ? 28.138 -5.459 -24.022 1.00 67.94 115 PHE A O 1
ATOM 938 N N . LEU A 1 116 ? 26.863 -4.620 -25.666 1.00 67.94 116 LEU A N 1
ATOM 939 C CA . LEU A 1 116 ? 27.676 -5.143 -26.759 1.00 67.94 116 LEU A CA 1
ATOM 940 C C . LEU A 1 116 ? 28.841 -4.180 -26.974 1.00 67.94 116 LEU A C 1
ATOM 942 O O . LEU A 1 116 ? 28.681 -3.110 -27.558 1.00 67.94 116 LEU A O 1
ATOM 946 N N . ASN A 1 117 ? 30.020 -4.561 -26.491 1.00 68.69 117 ASN A N 1
ATOM 947 C CA . ASN A 1 117 ? 31.248 -3.836 -26.781 1.00 68.69 117 ASN A CA 1
ATOM 948 C C . ASN A 1 117 ? 31.693 -4.192 -28.210 1.00 68.69 117 ASN A C 1
ATOM 950 O O . ASN A 1 117 ? 32.461 -5.129 -28.420 1.00 68.69 117 ASN A O 1
ATOM 954 N N . ILE A 1 118 ? 31.144 -3.501 -29.210 1.00 69.69 118 ILE A N 1
ATOM 955 C CA . ILE A 1 118 ? 31.602 -3.615 -30.599 1.00 69.69 118 ILE A CA 1
ATOM 956 C C . ILE A 1 118 ? 32.918 -2.853 -30.746 1.00 69.69 118 ILE A C 1
ATOM 958 O O . ILE A 1 118 ? 32.951 -1.695 -31.155 1.00 69.69 118 ILE A O 1
ATOM 962 N N . VAL A 1 119 ? 34.021 -3.522 -30.414 1.00 68.88 119 VAL A N 1
ATOM 963 C CA . VAL A 1 119 ? 35.332 -3.137 -30.937 1.00 68.88 119 VAL A CA 1
ATOM 964 C C . VAL A 1 119 ? 35.343 -3.600 -32.391 1.00 68.88 119 VAL A C 1
ATOM 966 O O . VAL A 1 119 ? 35.403 -4.796 -32.670 1.00 68.88 119 VAL A O 1
ATOM 969 N N . SER A 1 120 ? 35.178 -2.657 -33.314 1.00 63.50 120 SER A N 1
ATOM 970 C CA . SER A 1 120 ? 35.393 -2.905 -34.739 1.00 63.50 120 SER A CA 1
ATOM 971 C C . SER A 1 120 ? 36.875 -3.221 -34.949 1.00 63.50 120 SER A C 1
ATOM 973 O O . SER A 1 120 ? 37.735 -2.467 -34.493 1.00 63.50 120 SER A O 1
ATOM 975 N N . ALA A 1 121 ? 37.145 -4.371 -35.568 1.00 61.44 121 ALA A N 1
ATOM 976 C CA . ALA A 1 121 ? 38.469 -4.778 -36.032 1.00 61.44 121 ALA A CA 1
ATOM 977 C C . ALA A 1 121 ? 38.711 -4.276 -37.459 1.00 61.44 121 ALA A C 1
ATOM 9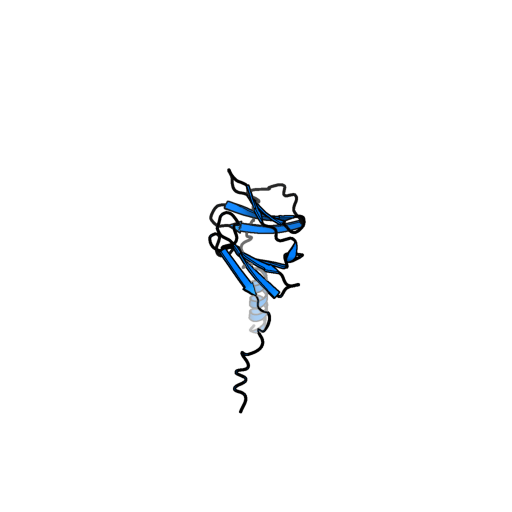79 O O . ALA A 1 121 ? 37.718 -4.203 -38.222 1.00 61.44 121 ALA A O 1
#

pLDDT: mean 89.06, std 10.97, range [59.62, 98.5]

Secondary structure (DSSP, 8-state):
-HHHHHHHHHHHGGG-------------------SEEEEE-TT--EEEEETTEEEEE-SS-EEEE--GGG-S--EEE-SSTTSEEEEEGGGTEEEEE-TTS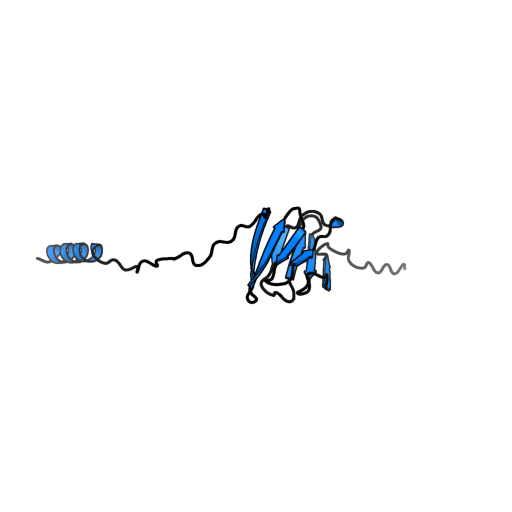-EEEEEE-S-PPP-------

Sequence (121 aa):
MKPIFIYIFFLISTGIFAQAKVDVTVEKKIPLKANTFIGIDKYNALYYLKNKTLFKQTLTESFQFNDFQLGNIGSVDILNPLAITIFYPNYNIAVVLDNNLNEIKRISFAMEPPFLNIVSA

Foldseek 3Di:
DVVVVVVVVVVVVVPDPPDDDDDDDDPDDDDDDAPAWQDQDPQRWGWGHHPQKIWTDDPPDIAIDHDVVLPHFPDWDCNPLQWIWTARPVQQKIFTAGNRRHTPDIDGPPDDPPPPPPPDD

Radius of gyration: 26.85 Å; chains: 1; bounding box: 56×74×65 Å